Protein AF-A0A4R1R474-F1 (afdb_monomer)

Structure (mmCIF, N/CA/C/O backbone):
data_AF-A0A4R1R474-F1
#
_entry.id   AF-A0A4R1R474-F1
#
loop_
_atom_site.group_PDB
_atom_site.id
_atom_site.type_symbol
_atom_site.label_atom_id
_atom_site.label_alt_id
_atom_site.label_comp_id
_atom_site.label_asym_id
_atom_site.label_entity_id
_atom_site.label_seq_id
_atom_site.pdbx_PDB_ins_code
_atom_site.Cartn_x
_atom_site.Cartn_y
_atom_site.Cartn_z
_atom_site.occupancy
_atom_site.B_iso_or_equiv
_atom_site.auth_seq_id
_atom_s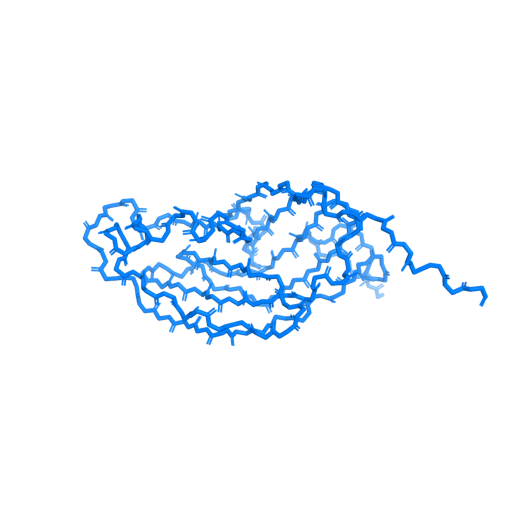ite.auth_comp_id
_atom_site.auth_asym_id
_atom_site.auth_atom_id
_atom_site.pdbx_PDB_model_num
ATOM 1 N N . MET A 1 1 ? 5.316 8.731 -31.140 1.00 36.88 1 MET A N 1
ATOM 2 C CA . MET A 1 1 ? 4.816 7.882 -30.037 1.00 36.88 1 MET A CA 1
ATOM 3 C C . MET A 1 1 ? 5.646 8.193 -28.800 1.00 36.88 1 MET A C 1
ATOM 5 O O . MET A 1 1 ? 6.855 8.018 -28.857 1.00 36.88 1 MET A O 1
ATOM 9 N N . SER A 1 2 ? 5.049 8.746 -27.740 1.00 35.41 2 SER A N 1
ATOM 10 C CA . SER A 1 2 ? 5.771 9.009 -26.486 1.00 35.41 2 SER A CA 1
ATOM 11 C C . SER A 1 2 ? 5.824 7.714 -25.682 1.00 35.41 2 SER A C 1
ATOM 13 O O . SER A 1 2 ? 4.796 7.239 -25.199 1.00 35.41 2 SER A O 1
ATOM 15 N N . PHE A 1 3 ? 6.999 7.096 -25.595 1.00 44.09 3 PHE A N 1
ATOM 16 C CA . PHE A 1 3 ? 7.197 5.914 -24.765 1.00 44.09 3 PHE A CA 1
ATOM 17 C C . PHE A 1 3 ? 7.191 6.324 -23.282 1.00 44.09 3 PHE A C 1
ATOM 19 O O . PHE A 1 3 ? 8.214 6.665 -22.705 1.00 44.09 3 PHE A O 1
ATOM 26 N N . GLY A 1 4 ? 6.004 6.286 -22.674 1.00 46.03 4 GLY A N 1
ATOM 27 C CA . GLY A 1 4 ? 5.784 5.562 -21.419 1.00 46.03 4 GLY A CA 1
ATOM 28 C C . GLY A 1 4 ? 6.262 6.156 -20.090 1.00 46.03 4 GLY A C 1
ATOM 29 O O . GLY A 1 4 ? 6.178 5.437 -19.098 1.00 46.03 4 GLY A O 1
ATOM 30 N N . ASN A 1 5 ? 6.710 7.410 -20.015 1.00 53.69 5 ASN A N 1
ATOM 31 C CA . ASN A 1 5 ? 7.032 8.029 -18.721 1.00 53.69 5 ASN A CA 1
ATOM 32 C C . ASN A 1 5 ? 5.783 8.708 -18.136 1.00 53.69 5 ASN A C 1
ATOM 34 O O . ASN A 1 5 ? 5.377 9.777 -18.597 1.00 53.69 5 ASN A O 1
ATOM 38 N N . SER A 1 6 ? 5.165 8.102 -17.117 1.00 69.06 6 SER A N 1
ATOM 39 C CA . SER A 1 6 ? 4.219 8.828 -16.261 1.00 69.06 6 SER A CA 1
ATOM 40 C C . SER A 1 6 ? 5.018 9.598 -15.209 1.00 69.06 6 SER A C 1
ATOM 42 O O . SER A 1 6 ? 6.091 9.161 -14.802 1.00 69.06 6 SER A O 1
ATOM 44 N N . LYS A 1 7 ? 4.518 10.739 -14.723 1.00 77.88 7 LYS A N 1
ATOM 45 C CA . LYS A 1 7 ? 5.232 11.501 -13.679 1.00 77.88 7 LYS A CA 1
ATOM 46 C C . LYS A 1 7 ? 5.469 10.681 -12.394 1.00 77.88 7 LYS A C 1
ATOM 48 O O . LYS A 1 7 ? 6.415 10.959 -11.669 1.00 77.88 7 LYS A O 1
ATOM 53 N N . VAL A 1 8 ? 4.637 9.665 -12.141 1.00 84.44 8 VAL A N 1
ATOM 54 C CA . VAL A 1 8 ? 4.778 8.721 -11.017 1.00 84.44 8 VAL A CA 1
ATOM 55 C C . VAL A 1 8 ? 5.859 7.663 -11.286 1.00 84.44 8 VAL A C 1
ATOM 57 O O . VAL A 1 8 ? 6.555 7.236 -10.369 1.00 84.44 8 VAL A O 1
ATOM 60 N N . PHE A 1 9 ? 6.030 7.248 -12.544 1.00 86.00 9 PHE A N 1
ATOM 61 C CA . PHE A 1 9 ? 7.018 6.256 -12.967 1.00 86.00 9 PHE A CA 1
ATOM 62 C C . PHE A 1 9 ? 8.051 6.911 -13.895 1.00 86.00 9 PHE A C 1
ATOM 64 O O . PHE A 1 9 ? 7.914 6.835 -15.117 1.00 86.00 9 PHE A O 1
ATOM 71 N N . PRO A 1 10 ? 9.088 7.569 -13.339 1.00 84.31 10 PRO A N 1
ATOM 72 C CA . PRO A 1 10 ? 10.042 8.349 -14.130 1.00 84.31 10 PRO A CA 1
ATOM 73 C C . PRO A 1 10 ? 10.942 7.506 -15.042 1.00 84.31 10 PRO A C 1
ATOM 75 O O . PRO A 1 10 ? 11.594 8.055 -15.928 1.00 84.31 10 PRO A O 1
ATOM 78 N N . PHE A 1 11 ? 11.020 6.191 -14.819 1.00 87.44 11 PHE A N 1
ATOM 79 C CA . PHE A 1 11 ? 11.828 5.288 -15.635 1.00 87.44 11 PHE A CA 1
ATOM 80 C C . PHE A 1 11 ? 10.972 4.579 -16.704 1.00 87.44 11 PHE A C 1
ATOM 82 O O . PHE A 1 11 ? 9.760 4.434 -16.544 1.00 87.44 11 PHE A O 1
ATOM 89 N N . PRO A 1 12 ? 11.589 4.059 -17.778 1.00 87.06 12 PRO A N 1
ATOM 90 C CA . PRO A 1 12 ? 10.892 3.210 -18.735 1.00 87.06 12 PRO A CA 1
ATOM 91 C C . PRO A 1 12 ? 10.245 1.991 -18.065 1.00 87.06 12 PRO A C 1
ATOM 93 O O . PRO A 1 12 ? 10.842 1.378 -17.178 1.00 87.06 12 PRO A O 1
ATOM 96 N N . ALA A 1 13 ? 9.065 1.585 -18.542 1.00 84.75 13 ALA A N 1
ATOM 97 C CA . ALA A 1 13 ? 8.283 0.487 -17.963 1.00 84.75 13 ALA A CA 1
ATOM 98 C C . ALA A 1 13 ? 9.074 -0.828 -17.799 1.00 84.75 13 ALA A C 1
ATOM 100 O O . ALA A 1 13 ? 8.923 -1.501 -16.786 1.00 84.75 13 ALA A O 1
ATOM 101 N N . VAL A 1 14 ? 9.971 -1.150 -18.739 1.00 88.25 14 VAL A N 1
ATOM 102 C CA . VAL A 1 14 ? 10.831 -2.352 -18.703 1.00 88.25 14 VAL A CA 1
ATOM 103 C C . VAL A 1 14 ? 11.796 -2.389 -17.508 1.00 88.25 14 VAL A C 1
ATOM 105 O O . VAL A 1 14 ? 12.282 -3.451 -17.138 1.00 88.25 14 VAL A O 1
ATOM 108 N N . GLN A 1 15 ? 12.079 -1.241 -16.883 1.00 90.62 15 GLN A N 1
ATOM 109 C CA . GLN A 1 15 ? 12.944 -1.166 -15.700 1.00 90.62 15 GLN A CA 1
ATOM 110 C C . GLN A 1 15 ? 12.202 -1.420 -14.385 1.00 90.62 15 GLN A C 1
ATOM 112 O O . GLN A 1 15 ? 12.826 -1.404 -13.321 1.00 90.62 15 GLN A O 1
ATOM 117 N N . TYR A 1 16 ? 10.884 -1.599 -14.437 1.00 93.06 16 TYR A N 1
ATOM 118 C CA . TYR A 1 16 ? 10.067 -1.918 -13.279 1.00 93.06 16 TYR A CA 1
ATOM 119 C C . TYR A 1 16 ? 9.657 -3.381 -13.306 1.00 93.06 16 TYR A C 1
ATOM 121 O O . TYR A 1 16 ? 9.330 -3.929 -14.355 1.00 93.06 16 TYR A O 1
ATOM 129 N N . ILE A 1 17 ? 9.596 -3.984 -12.124 1.00 95.06 17 ILE A N 1
ATOM 130 C CA . ILE A 1 17 ? 8.919 -5.260 -11.919 1.00 95.06 17 ILE A CA 1
ATOM 131 C C . ILE A 1 17 ? 7.458 -4.941 -11.56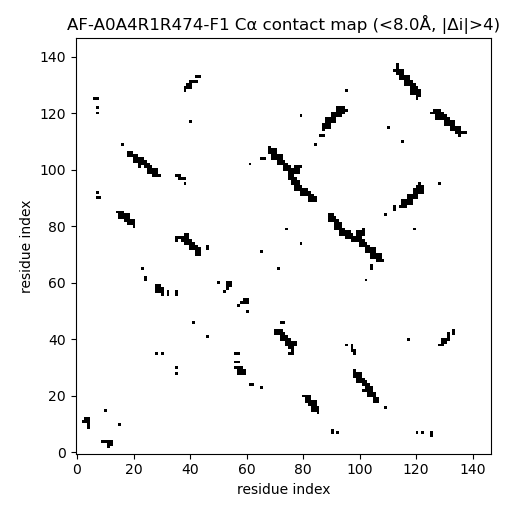8 1.00 95.06 17 ILE A C 1
ATOM 133 O O . ILE A 1 17 ? 7.225 -4.303 -10.535 1.00 95.06 17 ILE A O 1
ATOM 137 N N . PRO A 1 18 ? 6.470 -5.337 -12.390 1.00 95.25 18 PRO A N 1
ATOM 138 C CA . PRO A 1 18 ? 5.063 -5.233 -12.021 1.00 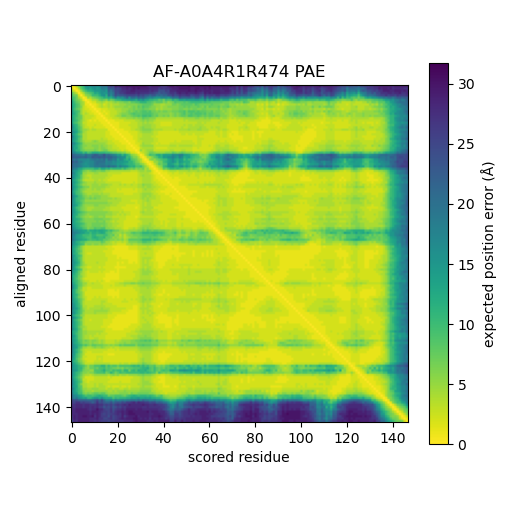95.25 18 PRO A CA 1
ATOM 139 C C . PRO A 1 18 ? 4.771 -6.129 -10.816 1.00 95.25 18 PRO A C 1
ATOM 141 O O . PRO A 1 18 ? 5.139 -7.305 -10.801 1.00 95.25 18 PRO A O 1
ATOM 144 N N . MET A 1 19 ? 4.109 -5.577 -9.806 1.00 95.75 19 MET A N 1
ATOM 145 C CA . MET A 1 19 ? 3.766 -6.290 -8.580 1.00 95.75 19 MET A CA 1
ATOM 146 C C . MET A 1 19 ? 2.268 -6.573 -8.593 1.00 95.75 19 MET A C 1
ATOM 148 O O . MET A 1 19 ? 1.459 -5.673 -8.390 1.00 95.75 19 MET A O 1
ATOM 152 N N . GLY A 1 20 ? 1.894 -7.830 -8.840 1.00 94.56 20 GLY A N 1
ATOM 153 C CA . GLY A 1 20 ? 0.490 -8.241 -8.802 1.00 94.56 20 GLY A CA 1
ATOM 154 C C . GLY A 1 20 ? -0.107 -8.025 -7.411 1.00 94.56 20 GLY A C 1
ATOM 155 O O . GLY A 1 20 ? 0.384 -8.597 -6.439 1.00 94.56 20 GLY A O 1
ATOM 156 N N . ILE A 1 21 ? -1.152 -7.205 -7.322 1.00 96.31 21 ILE A N 1
ATOM 157 C CA . ILE A 1 21 ? -1.886 -6.954 -6.080 1.00 96.31 21 ILE A CA 1
ATOM 158 C C . ILE A 1 21 ? -2.918 -8.061 -5.902 1.00 96.31 21 ILE A C 1
ATOM 160 O O . ILE A 1 21 ? -3.779 -8.256 -6.755 1.00 96.31 21 ILE A O 1
ATOM 164 N N . SER A 1 22 ? -2.836 -8.772 -4.782 1.00 96.12 22 SER A N 1
ATOM 165 C CA . SER A 1 22 ? -3.850 -9.745 -4.375 1.00 96.12 22 SER A CA 1
ATOM 166 C C . SER A 1 22 ? -4.597 -9.197 -3.168 1.00 96.12 22 SER A C 1
ATOM 168 O O . SER A 1 22 ? -4.085 -9.229 -2.049 1.00 96.12 22 SER A O 1
ATOM 170 N N . THR A 1 23 ? -5.789 -8.644 -3.395 1.00 96.62 23 THR A N 1
ATOM 171 C CA . THR A 1 23 ? -6.650 -8.153 -2.314 1.00 96.62 23 THR A CA 1
ATOM 172 C C . THR A 1 23 ? -7.054 -9.316 -1.418 1.00 96.62 23 THR A C 1
ATOM 174 O O . THR A 1 23 ? -7.643 -10.289 -1.881 1.00 96.62 23 THR A O 1
ATOM 177 N N . VAL A 1 24 ? -6.734 -9.202 -0.132 1.00 96.44 24 VAL A N 1
ATOM 178 C CA . VAL A 1 24 ? -7.102 -10.182 0.894 1.00 96.44 24 VAL A CA 1
ATOM 179 C C . VAL A 1 24 ? -8.471 -9.819 1.454 1.00 96.44 24 VAL A C 1
ATOM 181 O O . VAL A 1 24 ? -9.380 -10.641 1.474 1.00 96.44 24 VAL A O 1
ATOM 184 N N . CYS A 1 25 ? -8.635 -8.564 1.869 1.00 95.69 25 CYS A N 1
ATOM 185 C CA . CYS A 1 25 ? -9.922 -8.008 2.254 1.00 95.69 25 CYS A CA 1
ATOM 186 C C . CYS A 1 25 ? -9.916 -6.479 2.142 1.00 95.69 25 CYS A C 1
ATOM 188 O O . CYS A 1 25 ? -8.875 -5.825 2.055 1.00 95.69 25 CYS A O 1
ATOM 190 N N . GLN A 1 26 ? -11.109 -5.903 2.129 1.00 96.38 26 GLN A N 1
ATOM 191 C CA . GLN A 1 26 ? -11.330 -4.464 2.135 1.00 96.38 26 GLN A CA 1
ATOM 192 C C . GLN A 1 26 ? -12.639 -4.181 2.859 1.00 96.38 26 GLN A C 1
ATOM 194 O O . GLN A 1 26 ? -13.540 -5.024 2.864 1.00 96.38 26 GLN A O 1
ATOM 199 N N . GLY A 1 27 ? -12.759 -3.001 3.446 1.00 94.62 27 GLY A N 1
ATOM 200 C CA . GLY A 1 27 ? -13.968 -2.651 4.169 1.00 94.62 27 GLY A CA 1
ATOM 201 C C . GLY A 1 27 ? -13.930 -1.259 4.779 1.00 94.62 27 GLY A C 1
ATOM 202 O O . GLY A 1 27 ? -12.931 -0.546 4.651 1.00 94.62 27 GLY A O 1
ATOM 203 N N . PRO A 1 28 ? -15.028 -0.871 5.436 1.00 93.56 28 PRO A N 1
ATOM 204 C CA . PRO A 1 28 ? -15.114 0.395 6.141 1.00 93.56 28 PRO A CA 1
ATOM 205 C C . PRO A 1 28 ? -14.199 0.437 7.376 1.00 93.56 28 PRO A C 1
ATOM 207 O O . PRO A 1 28 ? -13.932 -0.575 8.021 1.00 93.56 28 PRO A O 1
ATOM 210 N N . ILE A 1 29 ? -13.749 1.642 7.712 1.00 92.69 29 ILE A N 1
ATOM 211 C CA . ILE A 1 29 ? -13.100 2.007 8.973 1.00 92.69 29 ILE A CA 1
ATOM 212 C C . ILE A 1 29 ? -14.194 2.622 9.850 1.00 92.69 29 ILE A C 1
ATOM 214 O O . ILE A 1 29 ? -14.740 3.671 9.516 1.00 92.69 29 ILE A O 1
ATOM 218 N N . HIS A 1 30 ? -14.535 1.972 10.961 1.00 82.25 30 HIS A N 1
ATOM 219 C CA . HIS A 1 30 ? -15.677 2.350 11.811 1.00 82.25 30 HIS A CA 1
ATOM 220 C C . HIS A 1 30 ? -15.316 3.301 12.961 1.00 82.25 30 HIS A C 1
ATOM 222 O O . HIS A 1 30 ? -16.059 3.430 13.932 1.00 82.25 30 HIS A O 1
ATOM 228 N N . SER A 1 31 ? -14.159 3.951 12.887 1.00 75.00 31 SER A N 1
ATOM 229 C CA . SER A 1 31 ? -13.651 4.763 13.987 1.00 75.00 31 SER A CA 1
ATOM 230 C C . SER A 1 31 ? -14.150 6.202 13.958 1.00 75.00 31 SER A C 1
ATOM 232 O O . SER A 1 31 ? -14.123 6.865 12.924 1.00 75.00 31 SER A O 1
ATOM 234 N N . ASN A 1 32 ? -14.495 6.708 15.142 1.00 65.88 32 ASN A N 1
ATOM 235 C CA . ASN A 1 32 ? -14.810 8.117 15.386 1.00 65.88 32 ASN A CA 1
ATOM 236 C C . ASN A 1 32 ? -13.556 8.978 15.643 1.00 65.88 32 ASN A C 1
ATOM 238 O O . ASN A 1 32 ? -13.672 10.152 15.991 1.00 65.88 32 ASN A O 1
ATOM 242 N N . SER A 1 33 ? -12.349 8.413 15.524 1.00 69.62 33 SER A N 1
ATOM 243 C CA . SER A 1 33 ? -11.110 9.161 15.734 1.00 69.62 33 SER A CA 1
ATOM 244 C C . SER A 1 33 ? -10.837 10.093 14.547 1.00 69.62 33 SER A C 1
ATOM 246 O O . SER A 1 33 ? -10.762 9.619 13.415 1.00 69.62 33 SER A O 1
ATOM 248 N N . PRO A 1 34 ? -10.578 11.398 14.754 1.00 67.00 34 PRO A N 1
ATOM 249 C CA . PRO A 1 34 ? -10.180 12.295 13.666 1.00 67.00 34 PRO A CA 1
ATOM 250 C C . PRO A 1 34 ? -8.866 11.863 12.985 1.00 67.00 34 PRO A C 1
ATOM 252 O O . PRO A 1 34 ? -8.644 12.188 11.818 1.00 67.00 34 PRO A O 1
ATOM 255 N N . LYS A 1 35 ? -8.029 11.058 13.665 1.00 64.75 35 LYS A N 1
ATOM 256 C CA . LYS A 1 35 ? -6.839 10.419 13.071 1.00 64.75 35 LYS A CA 1
ATOM 257 C C . LYS A 1 35 ? -7.189 9.381 11.998 1.00 64.75 35 LYS A C 1
ATOM 259 O O . LYS A 1 35 ? -6.365 9.109 11.136 1.00 64.75 35 LYS A O 1
ATOM 264 N N . ALA A 1 36 ? -8.409 8.843 12.007 1.00 68.06 36 ALA A N 1
ATOM 265 C CA . ALA A 1 36 ? -8.868 7.817 11.077 1.00 68.06 36 ALA A CA 1
ATOM 266 C C . ALA A 1 36 ? -9.186 8.349 9.671 1.00 68.06 36 ALA A C 1
ATOM 268 O O . ALA A 1 36 ? -9.718 7.603 8.857 1.00 68.06 36 ALA A O 1
ATOM 269 N N . THR A 1 37 ? -8.862 9.609 9.364 1.00 80.00 37 THR A N 1
ATOM 270 C CA . THR A 1 37 ? -9.132 10.237 8.060 1.00 80.00 37 THR A CA 1
ATOM 271 C C . THR A 1 37 ? -7.889 10.392 7.185 1.00 80.00 37 THR A C 1
ATOM 273 O O . THR A 1 37 ? -8.017 10.646 5.988 1.00 80.00 37 THR A O 1
ATOM 276 N N . THR A 1 38 ? -6.682 10.229 7.737 1.00 89.12 38 THR A N 1
ATOM 277 C CA . THR A 1 38 ? -5.442 10.427 6.979 1.00 89.12 38 THR A CA 1
ATOM 278 C C . THR A 1 38 ? -5.043 9.171 6.193 1.00 89.12 38 THR A C 1
ATOM 280 O O . THR A 1 38 ? -5.227 8.051 6.679 1.00 89.12 38 THR A O 1
ATOM 283 N N . PRO A 1 39 ? -4.489 9.319 4.973 1.00 93.94 39 PRO A N 1
ATOM 284 C CA . PRO A 1 39 ? -3.914 8.200 4.231 1.00 93.94 39 PRO A CA 1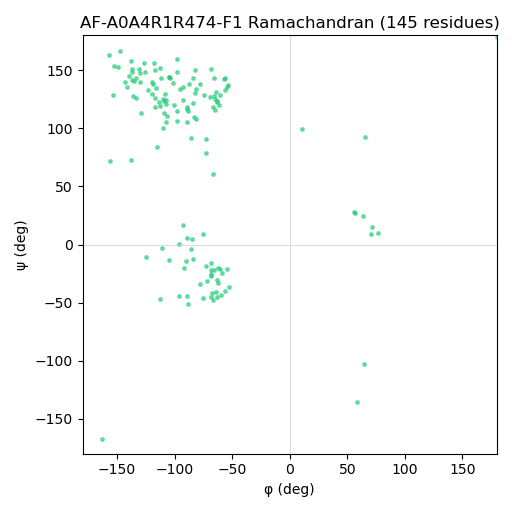
ATOM 285 C C . PRO A 1 39 ? -2.719 7.603 4.980 1.00 93.94 39 PRO A C 1
ATOM 287 O O . PRO A 1 39 ? -1.751 8.307 5.271 1.00 93.94 39 PRO A O 1
ATOM 290 N N . ILE A 1 40 ? -2.759 6.303 5.273 1.00 94.94 40 ILE A N 1
ATOM 291 C CA . ILE A 1 40 ? -1.682 5.610 5.995 1.00 94.94 40 ILE A CA 1
ATOM 292 C C . ILE A 1 40 ? -1.345 4.303 5.280 1.00 94.94 40 ILE A C 1
ATOM 294 O O . ILE A 1 40 ? -2.217 3.607 4.764 1.00 94.94 40 ILE A O 1
ATOM 298 N N . LEU A 1 41 ? -0.058 3.962 5.279 1.00 96.75 41 LEU A N 1
ATOM 299 C CA . LEU A 1 41 ? 0.455 2.667 4.850 1.00 96.75 41 LEU A CA 1
ATOM 300 C C . LEU A 1 41 ? 1.159 1.989 6.014 1.00 96.75 41 LEU A C 1
ATOM 302 O O . LEU A 1 41 ? 1.930 2.632 6.721 1.00 96.75 41 LEU A O 1
ATOM 306 N N . ILE A 1 42 ? 0.927 0.691 6.167 1.00 96.00 42 ILE A N 1
ATOM 307 C CA . ILE A 1 42 ? 1.605 -0.174 7.133 1.00 96.00 42 ILE A CA 1
ATOM 308 C C . ILE A 1 42 ? 1.932 -1.477 6.410 1.00 96.00 42 ILE A C 1
ATOM 310 O O . ILE A 1 42 ? 1.150 -1.945 5.582 1.00 96.00 42 ILE A O 1
ATOM 314 N N . THR A 1 43 ? 3.097 -2.065 6.673 1.00 95.31 43 THR A N 1
ATOM 315 C CA . THR A 1 43 ? 3.558 -3.243 5.926 1.00 95.31 43 THR A CA 1
ATOM 316 C C . THR A 1 43 ? 4.191 -4.295 6.827 1.00 95.31 43 THR A C 1
ATOM 318 O O . THR A 1 43 ? 4.672 -3.981 7.914 1.00 95.31 43 THR A O 1
ATOM 321 N N . GLY A 1 44 ? 4.218 -5.544 6.362 1.00 92.44 44 GLY A N 1
ATOM 322 C CA . GLY A 1 44 ? 4.981 -6.616 6.997 1.00 92.44 44 GLY A CA 1
ATOM 323 C C . GLY A 1 44 ? 4.585 -6.874 8.454 1.00 92.44 44 GLY A C 1
ATOM 324 O O . GLY A 1 44 ? 3.406 -6.936 8.800 1.00 92.44 44 GLY A O 1
ATOM 325 N N . MET A 1 45 ? 5.593 -7.040 9.316 1.00 90.19 45 MET A N 1
ATOM 326 C CA . MET A 1 45 ? 5.396 -7.347 10.739 1.00 90.19 45 MET A CA 1
ATOM 327 C C . MET A 1 45 ? 4.775 -6.197 11.531 1.00 90.19 45 MET A C 1
ATOM 329 O O . MET A 1 45 ? 4.146 -6.449 12.556 1.00 90.19 45 MET A O 1
ATOM 333 N N . ASP A 1 46 ? 4.878 -4.960 11.049 1.00 93.81 46 ASP A N 1
ATOM 334 C CA . ASP A 1 46 ? 4.332 -3.802 11.757 1.00 93.81 46 ASP A CA 1
ATOM 335 C C . ASP A 1 46 ? 2.800 -3.819 11.777 1.00 93.81 46 ASP A C 1
ATOM 337 O O . ASP A 1 46 ? 2.187 -3.321 12.718 1.00 93.81 46 ASP A O 1
ATOM 341 N N . ILE A 1 47 ? 2.175 -4.490 10.801 1.00 94.38 47 ILE A N 1
ATOM 342 C CA . ILE A 1 47 ? 0.732 -4.761 10.802 1.00 94.38 47 ILE A CA 1
ATOM 343 C C . ILE A 1 47 ? 0.362 -5.643 12.001 1.00 94.38 47 ILE A C 1
ATOM 345 O O . ILE A 1 47 ? -0.596 -5.350 12.712 1.00 94.38 47 ILE A O 1
ATOM 349 N N . LYS A 1 48 ? 1.142 -6.704 12.251 1.00 91.62 48 LYS A N 1
ATOM 350 C CA . LYS A 1 48 ? 0.914 -7.620 13.379 1.00 91.62 48 LYS A CA 1
ATOM 351 C C . LYS A 1 48 ? 1.194 -6.933 14.714 1.00 91.62 48 LYS A C 1
ATOM 353 O O . LYS A 1 48 ? 0.378 -7.014 15.624 1.00 91.62 48 LYS A O 1
ATOM 358 N N . ASN A 1 49 ? 2.309 -6.209 14.810 1.00 92.38 49 ASN A N 1
ATOM 359 C CA . ASN A 1 49 ? 2.686 -5.475 16.020 1.00 92.38 49 ASN A CA 1
ATOM 360 C C . ASN A 1 49 ? 1.663 -4.377 16.367 1.00 92.38 49 ASN A C 1
ATOM 362 O O . ASN A 1 49 ? 1.423 -4.098 17.539 1.00 92.38 49 ASN A O 1
ATOM 366 N N . GLY A 1 50 ? 1.042 -3.774 15.350 1.00 92.12 50 GLY A N 1
ATOM 367 C CA . GLY A 1 50 ? 0.020 -2.740 15.486 1.00 92.12 50 GLY A CA 1
ATOM 368 C C . GLY A 1 50 ? -1.420 -3.249 15.595 1.00 92.12 50 GLY A C 1
ATOM 369 O O . GLY A 1 50 ? -2.327 -2.422 15.618 1.00 92.12 50 GLY A O 1
ATOM 370 N N . ALA A 1 51 ? -1.669 -4.562 15.668 1.00 92.56 51 ALA A N 1
ATOM 371 C CA . ALA A 1 51 ? -3.024 -5.124 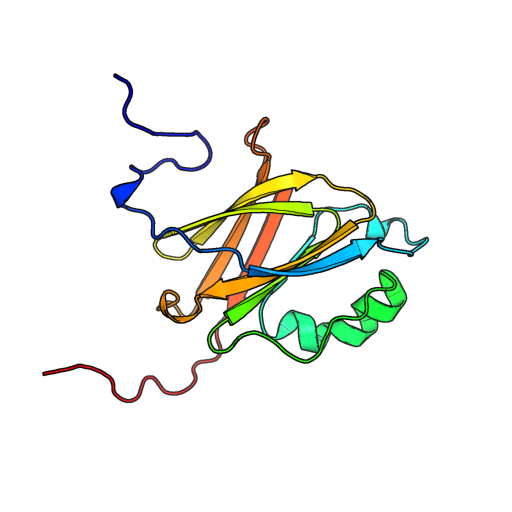15.597 1.00 92.56 51 ALA A CA 1
ATOM 372 C C . ALA A 1 51 ? -3.987 -4.549 16.655 1.00 92.56 51 ALA A C 1
ATOM 374 O O . ALA A 1 51 ? -5.127 -4.216 16.337 1.00 92.56 51 ALA A O 1
ATOM 375 N N . ASN A 1 52 ? -3.514 -4.347 17.890 1.00 91.62 52 ASN A N 1
ATOM 376 C CA . ASN A 1 52 ? -4.323 -3.745 18.956 1.00 91.62 52 ASN A CA 1
ATOM 377 C C . ASN A 1 52 ? -4.718 -2.297 18.633 1.00 91.62 52 ASN A C 1
ATOM 379 O O . ASN A 1 52 ? -5.862 -1.907 18.850 1.00 91.62 52 ASN A O 1
ATOM 383 N N . VAL A 1 53 ? -3.788 -1.516 18.073 1.00 91.25 53 VAL A N 1
ATOM 384 C CA . VAL A 1 53 ? -4.044 -0.130 17.654 1.00 91.25 53 VAL A CA 1
ATOM 385 C C . VAL A 1 53 ? -5.023 -0.106 16.482 1.00 91.25 53 VAL A C 1
ATOM 387 O O . VAL A 1 53 ? -5.950 0.694 16.478 1.00 91.25 53 VAL A O 1
ATOM 390 N N . LEU A 1 54 ? -4.878 -1.016 15.514 1.00 92.31 54 LEU A N 1
ATOM 391 C CA . LEU A 1 54 ? -5.810 -1.149 14.390 1.00 92.31 54 LEU A CA 1
ATOM 392 C C . LEU A 1 54 ? -7.237 -1.461 14.857 1.00 92.31 54 LEU A C 1
ATOM 394 O O . LEU A 1 54 ? -8.191 -0.838 14.387 1.00 92.31 54 LEU A O 1
ATOM 398 N N . ALA A 1 55 ? -7.388 -2.365 15.824 1.00 91.56 55 ALA A N 1
ATOM 399 C CA . ALA A 1 55 ? -8.690 -2.698 16.385 1.00 91.56 55 ALA A CA 1
ATOM 400 C C . ALA A 1 55 ? -9.300 -1.517 17.162 1.00 91.56 55 ALA A C 1
ATOM 402 O O . ALA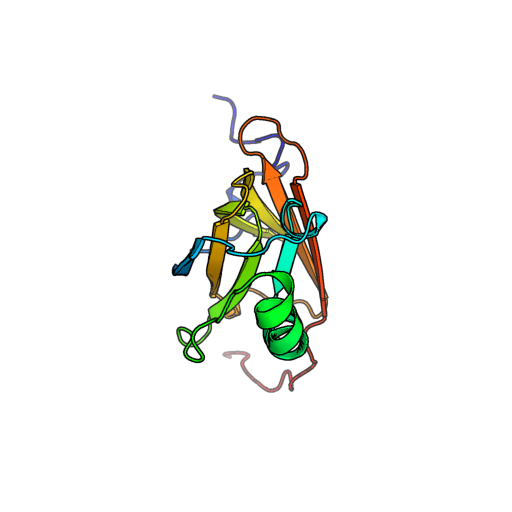 A 1 55 ? -10.456 -1.168 16.934 1.00 91.56 55 ALA A O 1
ATOM 403 N N . GLN A 1 56 ? -8.529 -0.874 18.044 1.00 89.56 56 GLN A N 1
ATOM 404 C CA . GLN A 1 56 ? -9.032 0.188 18.924 1.00 89.56 56 GLN A CA 1
ATOM 405 C C . GLN A 1 56 ? -9.256 1.519 18.201 1.00 89.56 56 GLN A C 1
ATOM 407 O O . GLN A 1 56 ? -10.283 2.164 18.395 1.00 89.56 56 GLN A O 1
ATOM 412 N N . GLU A 1 57 ? -8.298 1.948 17.378 1.00 88.75 57 GLU A N 1
ATOM 413 C CA . GLU A 1 57 ? -8.326 3.269 16.747 1.00 88.75 57 GLU A CA 1
ATOM 414 C C . GLU A 1 57 ? -8.992 3.275 15.376 1.00 88.75 57 GLU A C 1
ATOM 416 O O . GLU A 1 57 ? -9.385 4.348 14.930 1.00 88.75 57 GLU A O 1
ATOM 421 N N . TYR A 1 58 ? -9.118 2.130 14.697 1.00 90.12 58 TYR A N 1
ATOM 422 C CA . TYR A 1 58 ? -9.670 2.055 13.337 1.00 90.12 58 TYR A CA 1
ATOM 423 C C . TYR A 1 58 ? -10.852 1.079 13.220 1.00 90.12 58 TYR A C 1
ATOM 425 O O . TYR A 1 58 ? -11.551 1.092 12.207 1.00 90.12 58 TYR A O 1
ATOM 433 N N . GLY A 1 59 ? -11.118 0.255 14.240 1.00 90.50 59 GLY A N 1
ATOM 434 C CA . GLY A 1 59 ? -12.140 -0.793 14.158 1.00 90.50 59 GLY A CA 1
ATOM 435 C C . GLY A 1 59 ? -11.808 -1.854 13.106 1.00 90.50 59 GLY A C 1
ATOM 436 O O . GLY A 1 59 ? -12.715 -2.470 12.551 1.00 90.50 59 GLY A O 1
ATOM 437 N N . VAL A 1 60 ? -10.522 -2.028 12.779 1.00 91.69 60 VAL A N 1
ATOM 438 C CA . VAL A 1 60 ? -10.059 -2.940 11.730 1.00 91.69 60 VAL A CA 1
ATOM 439 C C . VAL A 1 60 ? -9.549 -4.226 12.364 1.00 91.69 60 VAL A C 1
ATOM 441 O O . VAL A 1 60 ? -8.577 -4.222 13.119 1.00 91.69 60 VAL A O 1
ATOM 444 N N . THR A 1 61 ? -10.175 -5.342 12.001 1.00 92.31 61 THR A N 1
ATOM 445 C CA . THR A 1 61 ? -9.696 -6.694 12.304 1.00 92.31 61 THR A CA 1
ATOM 446 C C . THR A 1 61 ? -9.309 -7.370 10.998 1.00 92.31 61 THR A C 1
ATOM 448 O O . THR A 1 61 ? -10.116 -7.458 10.074 1.00 92.31 61 THR A O 1
ATOM 451 N N . LEU A 1 62 ? -8.056 -7.811 10.904 1.00 93.06 62 LEU A N 1
ATOM 452 C CA . LEU A 1 62 ? -7.511 -8.427 9.697 1.00 93.06 62 LEU A CA 1
ATOM 453 C C . LEU A 1 62 ? -7.540 -9.954 9.806 1.00 93.06 62 LEU A C 1
ATOM 455 O O . LEU A 1 62 ? -7.375 -10.483 10.906 1.00 93.06 62 LEU A O 1
ATOM 459 N N . PRO A 1 63 ? -7.710 -10.674 8.685 1.00 90.31 63 PRO A N 1
ATOM 460 C CA . PRO A 1 63 ? -7.594 -12.124 8.679 1.00 90.31 63 PRO A CA 1
ATOM 461 C C . PRO A 1 63 ? -6.158 -12.553 9.000 1.00 90.31 63 PRO A C 1
ATOM 463 O O . PRO A 1 63 ? -5.191 -11.923 8.566 1.00 90.31 63 PRO A O 1
ATOM 466 N N . GLU A 1 64 ? -6.021 -13.657 9.736 1.00 82.06 64 GLU A N 1
ATOM 467 C CA . GLU A 1 64 ? -4.712 -14.226 10.086 1.00 82.06 64 GLU A CA 1
ATOM 468 C C . GLU A 1 64 ? -4.018 -14.886 8.889 1.00 82.06 64 GLU A C 1
ATOM 470 O O . GLU A 1 64 ? -2.787 -14.882 8.798 1.00 82.06 64 GLU A O 1
ATOM 475 N N . TYR A 1 65 ? -4.805 -15.443 7.966 1.00 81.56 65 TYR A N 1
ATOM 476 C CA . TYR A 1 65 ? -4.297 -16.140 6.793 1.00 81.56 65 TYR A CA 1
ATOM 477 C C . TYR A 1 65 ? -3.917 -15.165 5.677 1.00 81.56 65 TYR A C 1
ATOM 479 O O . TYR A 1 65 ? -4.685 -14.271 5.312 1.00 81.56 65 TYR A O 1
ATOM 487 N N . LEU A 1 66 ? -2.740 -15.390 5.095 1.00 85.25 66 LEU A N 1
ATOM 488 C CA . LEU A 1 66 ? -2.253 -14.696 3.911 1.00 85.25 66 LEU A CA 1
ATOM 489 C C . LEU A 1 66 ? -1.865 -15.715 2.840 1.00 85.25 66 LEU A C 1
ATOM 491 O O . LEU A 1 66 ? -1.378 -16.788 3.193 1.00 85.25 66 LEU A O 1
ATOM 495 N N . PRO A 1 67 ? -2.014 -15.375 1.548 1.00 82.12 67 PRO A N 1
ATOM 496 C CA . PRO A 1 67 ? -1.477 -16.191 0.468 1.00 82.12 67 PRO A CA 1
ATOM 497 C C . PRO A 1 67 ? 0.021 -16.467 0.651 1.00 82.12 67 PRO A C 1
ATOM 499 O O . PRO A 1 67 ? 0.790 -15.553 0.973 1.00 82.12 67 PRO A O 1
ATOM 502 N N . ASP A 1 68 ? 0.437 -17.706 0.392 1.00 84.75 68 ASP A N 1
ATOM 503 C CA . ASP A 1 68 ? 1.834 -18.124 0.512 1.00 84.75 68 ASP A CA 1
ATOM 504 C C . ASP A 1 68 ? 2.767 -17.254 -0.344 1.00 84.75 68 ASP A C 1
ATOM 506 O O . ASP A 1 68 ? 2.517 -16.968 -1.518 1.00 84.75 68 ASP A O 1
ATOM 510 N N . GLY A 1 69 ? 3.872 -16.807 0.260 1.00 87.19 69 GLY A N 1
ATOM 511 C CA . GLY A 1 69 ? 4.849 -15.928 -0.395 1.00 87.19 69 GLY A CA 1
ATOM 512 C C . GLY A 1 69 ? 4.360 -14.493 -0.646 1.00 87.19 69 GLY A C 1
ATOM 513 O O . GLY A 1 69 ? 5.044 -13.729 -1.339 1.00 87.19 69 GLY A O 1
ATOM 514 N N . GLY A 1 70 ? 3.198 -14.115 -0.105 1.00 92.25 70 GLY A N 1
ATOM 515 C CA . GLY A 1 70 ? 2.672 -12.756 -0.133 1.00 92.25 70 GLY A CA 1
ATOM 516 C C . GLY A 1 70 ? 3.275 -11.879 0.964 1.00 92.25 70 GLY A C 1
ATOM 517 O O . GLY A 1 70 ? 3.273 -12.236 2.139 1.00 92.25 70 GLY A O 1
ATOM 518 N N . PHE A 1 71 ? 3.748 -10.694 0.590 1.00 94.88 71 PHE A N 1
ATOM 519 C CA . PHE A 1 71 ? 4.142 -9.655 1.533 1.00 94.88 71 PHE A CA 1
ATOM 520 C C . PHE A 1 71 ? 2.930 -8.766 1.857 1.00 94.88 71 PHE A C 1
ATOM 522 O O . PHE A 1 71 ? 2.395 -8.146 0.931 1.00 94.88 71 PHE A O 1
ATOM 529 N N . PRO A 1 72 ? 2.479 -8.699 3.123 1.00 96.25 72 PRO A N 1
ATOM 530 C CA . PRO A 1 72 ? 1.256 -7.996 3.486 1.00 96.25 72 PRO A CA 1
ATOM 531 C C . PRO A 1 72 ? 1.446 -6.484 3.548 1.00 96.25 72 PRO A C 1
ATOM 533 O O . PRO A 1 72 ? 2.436 -5.976 4.084 1.00 96.25 72 PRO A O 1
ATOM 536 N N . ILE A 1 73 ? 0.453 -5.771 3.027 1.00 97.62 73 ILE A N 1
ATOM 537 C CA . ILE A 1 73 ? 0.367 -4.315 3.025 1.00 97.62 73 ILE A CA 1
ATOM 538 C C . ILE A 1 73 ? -1.055 -3.930 3.411 1.00 97.62 73 ILE A C 1
ATOM 540 O O . ILE A 1 73 ? -2.030 -4.392 2.817 1.00 97.62 73 ILE A O 1
ATOM 544 N N . LEU A 1 74 ? -1.160 -3.059 4.405 1.00 97.94 74 LEU A N 1
ATOM 545 C CA . LEU A 1 74 ? -2.395 -2.421 4.813 1.00 97.94 74 LEU A CA 1
ATOM 546 C C . LEU A 1 74 ? -2.357 -0.958 4.387 1.00 97.94 74 LEU A C 1
ATOM 548 O O . LEU A 1 74 ? -1.447 -0.215 4.760 1.00 97.94 74 LEU A O 1
ATOM 552 N N . ALA A 1 75 ? -3.368 -0.547 3.634 1.00 97.75 75 ALA A N 1
ATOM 553 C CA . ALA A 1 75 ? -3.600 0.838 3.275 1.00 97.75 75 ALA A CA 1
ATOM 554 C C . ALA A 1 75 ? -4.883 1.322 3.965 1.00 97.75 75 ALA A C 1
ATOM 556 O O . ALA A 1 75 ? -5.954 0.759 3.749 1.00 97.75 75 ALA A O 1
ATOM 557 N N . LEU A 1 76 ? -4.775 2.345 4.810 1.00 96.00 76 LEU A N 1
ATOM 558 C CA . LEU A 1 76 ? -5.908 3.000 5.467 1.00 96.00 76 LEU A CA 1
ATOM 559 C C . LEU A 1 76 ? -6.219 4.302 4.734 1.00 96.00 76 LEU A C 1
ATOM 561 O O . LEU A 1 76 ? -5.309 5.035 4.345 1.00 96.00 76 LEU A O 1
ATOM 565 N N . ASN A 1 77 ? -7.506 4.579 4.549 1.00 95.44 77 ASN A N 1
ATOM 566 C CA . ASN A 1 77 ? -8.027 5.699 3.765 1.00 95.44 77 ASN A CA 1
ATOM 567 C C . ASN A 1 77 ? -7.512 5.738 2.320 1.00 95.44 77 ASN A C 1
ATOM 569 O O . ASN A 1 77 ? -7.390 6.799 1.706 1.00 95.44 77 ASN A O 1
ATOM 573 N N . LEU A 1 78 ? -7.182 4.574 1.771 1.00 96.19 78 LEU A N 1
ATOM 574 C CA . LEU A 1 78 ? -6.531 4.421 0.479 1.00 96.19 78 LEU A CA 1
ATOM 575 C C . LEU A 1 78 ? -7.085 3.196 -0.235 1.00 96.19 78 LEU A C 1
ATOM 577 O O . LEU A 1 78 ? -7.261 2.136 0.361 1.00 96.19 78 LEU A O 1
ATOM 581 N N . ASN A 1 79 ? -7.290 3.329 -1.541 1.00 96.38 79 ASN A N 1
ATOM 582 C CA . ASN A 1 79 ? -7.553 2.200 -2.421 1.00 96.38 79 ASN A CA 1
ATOM 583 C C . ASN A 1 79 ? -6.413 2.108 -3.440 1.00 96.38 79 ASN A C 1
ATOM 585 O O . ASN A 1 79 ? -6.177 3.053 -4.197 1.00 96.38 79 ASN A O 1
ATOM 589 N N . ILE A 1 80 ? -5.690 0.989 -3.411 1.00 97.44 80 ILE A N 1
ATOM 590 C CA . ILE A 1 80 ? -4.492 0.761 -4.229 1.00 97.44 80 ILE A CA 1
ATOM 591 C C . ILE A 1 80 ? -4.890 0.015 -5.497 1.00 97.44 80 ILE A C 1
ATOM 593 O O . ILE A 1 80 ? -5.631 -0.962 -5.423 1.00 97.44 80 ILE A O 1
ATOM 597 N N . ARG A 1 81 ? -4.386 0.473 -6.645 1.00 95.06 81 ARG A N 1
ATOM 598 C CA . ARG A 1 81 ? -4.751 -0.039 -7.973 1.00 95.06 81 ARG A CA 1
ATOM 599 C C . ARG A 1 81 ? -3.619 -0.756 -8.690 1.00 95.06 81 ARG A C 1
ATOM 601 O O . ARG A 1 81 ? -3.842 -1.823 -9.246 1.00 95.06 81 ARG A O 1
ATOM 608 N N . ASP A 1 82 ? -2.429 -0.163 -8.700 1.00 95.00 82 ASP A N 1
ATOM 609 C CA . ASP A 1 82 ? -1.247 -0.724 -9.365 1.00 95.00 82 ASP A CA 1
ATOM 610 C C . ASP A 1 82 ? -0.024 -0.562 -8.463 1.00 95.00 82 ASP A C 1
ATOM 612 O O . ASP A 1 82 ? 0.062 0.382 -7.671 1.00 95.00 82 ASP A O 1
ATOM 616 N N . ALA A 1 83 ? 0.927 -1.477 -8.599 1.00 96.31 83 ALA A N 1
ATOM 617 C CA . ALA A 1 83 ? 2.159 -1.502 -7.836 1.00 96.31 83 ALA A CA 1
ATOM 618 C C . ALA A 1 83 ? 3.325 -1.923 -8.732 1.00 96.31 83 ALA A C 1
ATOM 620 O O . ALA A 1 83 ? 3.253 -2.884 -9.498 1.00 96.31 83 ALA A O 1
ATOM 621 N N . ARG A 1 84 ? 4.441 -1.208 -8.614 1.00 96.38 84 ARG A N 1
ATOM 622 C CA . ARG A 1 84 ? 5.674 -1.480 -9.352 1.00 96.38 84 ARG A CA 1
ATOM 623 C C . ARG A 1 84 ? 6.861 -1.392 -8.421 1.00 96.38 84 ARG A C 1
ATOM 625 O O . ARG A 1 84 ? 6.935 -0.502 -7.579 1.00 96.38 84 ARG A O 1
ATOM 632 N N . TYR A 1 85 ? 7.813 -2.292 -8.596 1.00 96.31 85 TYR A N 1
ATOM 633 C CA . TYR A 1 85 ? 9.009 -2.356 -7.774 1.00 96.31 85 TYR A CA 1
ATOM 634 C C . TYR A 1 85 ? 10.264 -2.080 -8.600 1.00 96.31 85 TYR A C 1
ATOM 636 O O . TYR A 1 85 ? 10.428 -2.607 -9.702 1.00 96.31 85 TYR A O 1
ATOM 644 N N . ARG A 1 86 ? 11.158 -1.246 -8.060 1.00 94.06 86 ARG A N 1
ATOM 645 C CA . ARG A 1 86 ? 12.479 -0.978 -8.634 1.00 94.06 86 ARG A CA 1
ATOM 646 C C . ARG A 1 86 ? 13.467 -0.563 -7.549 1.00 94.06 86 ARG A C 1
ATOM 648 O O . ARG A 1 86 ? 13.240 0.391 -6.807 1.00 94.06 86 ARG A O 1
ATOM 655 N N . GLY A 1 87 ? 14.623 -1.224 -7.510 1.00 92.81 87 GLY A N 1
ATOM 656 C CA . GLY A 1 87 ? 15.719 -0.862 -6.610 1.00 92.81 87 GLY A CA 1
ATOM 657 C C . GLY A 1 87 ? 15.343 -1.036 -5.138 1.00 92.81 87 GLY A C 1
ATOM 658 O O . GLY A 1 87 ? 15.359 -2.149 -4.629 1.00 92.81 87 GLY A O 1
ATOM 659 N N . PHE A 1 88 ? 15.046 0.066 -4.449 1.00 94.38 88 PHE A N 1
ATOM 660 C CA . PHE A 1 88 ? 14.627 0.070 -3.040 1.00 94.38 88 PHE A CA 1
ATOM 661 C C . PHE A 1 88 ? 13.164 0.473 -2.856 1.00 94.38 88 PHE A C 1
ATOM 663 O O . PHE A 1 88 ? 12.683 0.468 -1.728 1.00 94.38 88 PHE A O 1
ATOM 670 N N . THR A 1 89 ? 12.460 0.824 -3.931 1.00 95.56 89 THR A N 1
ATOM 671 C CA . THR A 1 89 ? 11.152 1.470 -3.838 1.00 95.56 89 THR A CA 1
ATOM 672 C C . THR A 1 89 ? 10.089 0.627 -4.517 1.00 95.56 89 THR A C 1
ATOM 674 O O . THR A 1 89 ? 10.244 0.207 -5.667 1.00 95.56 89 THR A O 1
ATOM 677 N N . MET A 1 90 ? 8.997 0.392 -3.799 1.00 96.44 90 MET A N 1
ATOM 678 C CA . MET A 1 90 ? 7.731 -0.027 -4.365 1.00 96.44 90 MET A CA 1
ATOM 679 C C . MET A 1 90 ? 6.837 1.200 -4.517 1.00 96.44 90 MET A C 1
ATOM 681 O O . MET A 1 90 ? 6.327 1.752 -3.541 1.00 96.44 90 MET A O 1
ATOM 685 N N . THR A 1 91 ? 6.677 1.626 -5.761 1.00 96.69 91 THR A N 1
ATOM 686 C CA . THR A 1 91 ? 5.820 2.740 -6.144 1.00 96.69 91 THR A CA 1
ATOM 687 C C . THR A 1 91 ? 4.450 2.189 -6.501 1.00 96.69 91 THR A C 1
ATOM 689 O O . THR A 1 91 ? 4.315 1.317 -7.360 1.00 96.69 91 THR A O 1
ATOM 692 N N . MET A 1 92 ? 3.428 2.700 -5.840 1.00 97.12 92 MET A N 1
ATOM 693 C CA . MET A 1 92 ? 2.039 2.317 -6.013 1.00 97.12 92 MET A CA 1
ATOM 694 C C . MET A 1 92 ? 1.232 3.506 -6.518 1.00 97.12 92 MET A C 1
ATOM 696 O O . MET A 1 92 ? 1.522 4.657 -6.191 1.00 97.12 92 MET A O 1
ATOM 700 N N . THR A 1 93 ? 0.188 3.215 -7.283 1.00 96.25 93 THR A N 1
ATOM 701 C CA . THR A 1 93 ? -0.849 4.192 -7.616 1.00 96.25 93 THR A CA 1
ATOM 702 C C . THR A 1 93 ? -2.150 3.797 -6.950 1.00 96.25 93 THR A C 1
ATOM 704 O O . THR A 1 93 ? -2.483 2.614 -6.824 1.00 96.25 93 THR A O 1
ATOM 707 N N . GLY A 1 94 ? -2.887 4.799 -6.504 1.00 95.12 94 GLY A N 1
ATOM 708 C CA . GLY A 1 94 ? -4.166 4.610 -5.857 1.00 95.12 94 GLY A CA 1
ATOM 709 C C . GLY A 1 94 ? -4.957 5.900 -5.838 1.00 95.12 94 GLY A C 1
ATOM 710 O O . GLY A 1 94 ? -4.619 6.870 -6.513 1.00 95.12 94 GLY A O 1
ATOM 711 N N . ARG A 1 95 ? -6.016 5.886 -5.042 1.00 95.06 95 ARG A N 1
ATOM 712 C CA . ARG A 1 95 ? -6.825 7.062 -4.741 1.00 95.06 95 ARG A CA 1
ATOM 713 C C . ARG A 1 95 ? -7.029 7.179 -3.245 1.00 95.06 95 ARG A C 1
ATOM 715 O O . ARG A 1 95 ? -7.101 6.162 -2.544 1.00 95.06 95 ARG A O 1
ATOM 722 N N . PHE A 1 96 ? -7.192 8.411 -2.784 1.00 94.44 96 PHE A N 1
ATOM 723 C CA . PHE A 1 96 ? -7.729 8.655 -1.457 1.00 94.44 96 PHE A CA 1
ATOM 724 C C . PHE A 1 96 ? -9.142 8.061 -1.358 1.00 94.44 96 PHE A C 1
ATOM 726 O O . PHE A 1 96 ? -9.984 8.265 -2.234 1.00 94.44 96 PHE A O 1
ATOM 733 N N . ALA A 1 97 ? -9.376 7.263 -0.322 1.00 94.12 97 ALA A N 1
ATOM 734 C CA . ALA A 1 97 ? -10.625 6.547 -0.095 1.00 94.12 97 ALA A CA 1
ATOM 735 C C . ALA A 1 97 ? -10.985 6.645 1.394 1.00 94.12 97 ALA A C 1
ATOM 737 O O . ALA A 1 97 ? -10.809 5.668 2.125 1.00 94.12 97 ALA A O 1
ATOM 738 N N . PRO A 1 98 ? -11.422 7.826 1.868 1.00 92.62 98 PRO A N 1
ATOM 739 C CA . PRO A 1 98 ? -11.654 8.068 3.287 1.00 92.62 98 PRO A CA 1
ATOM 740 C C . PRO A 1 98 ? -12.657 7.069 3.867 1.00 92.62 98 PRO A C 1
ATOM 742 O O . PRO A 1 98 ? -13.615 6.668 3.201 1.00 92.62 98 PRO A O 1
ATOM 745 N N . GLY A 1 99 ? -12.413 6.646 5.106 1.00 92.75 99 GLY A N 1
ATOM 746 C CA . GLY A 1 99 ? -13.255 5.697 5.826 1.00 92.75 99 GLY A CA 1
ATOM 747 C C . GLY A 1 99 ? -13.179 4.264 5.303 1.00 92.75 99 GLY A C 1
ATOM 748 O O . GLY A 1 99 ? -14.049 3.471 5.637 1.00 92.75 99 GLY A O 1
ATOM 749 N N . ASN A 1 100 ? -12.183 3.914 4.483 1.00 94.88 100 ASN A N 1
ATOM 750 C CA . ASN A 1 100 ? -12.008 2.560 3.958 1.00 94.88 100 ASN A CA 1
ATOM 751 C C . ASN A 1 100 ? -10.577 2.064 4.151 1.00 94.88 100 ASN A C 1
ATOM 753 O O . ASN A 1 100 ? -9.623 2.838 4.064 1.00 94.88 100 ASN A O 1
ATOM 757 N N . TYR A 1 101 ? -10.424 0.761 4.358 1.00 96.50 101 TYR A N 1
ATOM 758 C CA . TYR A 1 101 ? -9.134 0.087 4.325 1.00 96.50 101 TYR A CA 1
ATOM 759 C C . TYR A 1 101 ? -9.046 -0.872 3.138 1.00 96.50 101 TYR A C 1
ATOM 761 O O . TYR A 1 101 ? -10.042 -1.441 2.684 1.00 96.50 101 TYR A O 1
ATOM 769 N N . HIS A 1 102 ? -7.822 -1.083 2.670 1.00 97.88 102 HIS A N 1
ATOM 770 C CA . HIS A 1 102 ? -7.474 -2.085 1.678 1.00 97.88 102 HIS A CA 1
ATOM 771 C C . HIS A 1 102 ? -6.304 -2.913 2.207 1.00 97.88 102 HIS A C 1
ATOM 773 O O . HIS A 1 102 ? -5.197 -2.400 2.383 1.00 97.88 102 HIS A O 1
ATOM 779 N N . TYR A 1 103 ? -6.557 -4.192 2.473 1.00 97.81 103 TYR A N 1
ATOM 780 C CA . TYR A 1 103 ? -5.547 -5.148 2.898 1.00 97.81 103 TYR A CA 1
ATOM 781 C C . TYR A 1 103 ? -5.238 -6.107 1.756 1.00 97.81 103 TYR A C 1
ATOM 783 O O . TYR A 1 103 ? -6.122 -6.787 1.229 1.00 97.81 103 TYR A O 1
ATOM 791 N N . PHE A 1 104 ? -3.978 -6.143 1.342 1.00 97.50 104 PHE A N 1
ATOM 792 C CA . PHE A 1 104 ? -3.555 -6.889 0.168 1.00 97.50 104 PHE A CA 1
ATOM 793 C C . PHE A 1 104 ? -2.142 -7.430 0.334 1.00 97.50 104 PHE A C 1
ATOM 795 O O . PHE A 1 104 ? -1.389 -7.026 1.222 1.00 97.50 104 PHE A O 1
ATOM 802 N N . THR A 1 105 ? -1.776 -8.346 -0.553 1.00 97.31 105 THR A N 1
ATOM 803 C CA . THR A 1 105 ? -0.411 -8.844 -0.667 1.00 97.31 105 THR A CA 1
ATOM 804 C C . THR A 1 105 ? 0.186 -8.537 -2.031 1.00 97.31 105 THR A C 1
ATOM 806 O O . THR A 1 105 ? -0.516 -8.354 -3.029 1.00 97.31 105 THR A O 1
ATOM 809 N N . VAL A 1 106 ? 1.515 -8.487 -2.056 1.00 96.75 106 VAL A N 1
ATOM 810 C CA . VAL A 1 106 ? 2.336 -8.458 -3.272 1.00 96.75 106 VAL A CA 1
ATOM 811 C C . VAL A 1 106 ? 3.381 -9.577 -3.213 1.00 96.75 106 VAL A C 1
ATOM 813 O O . VAL A 1 106 ? 3.738 -10.004 -2.114 1.00 96.75 106 VAL A O 1
ATOM 816 N N . PRO A 1 107 ? 3.918 -10.073 -4.342 1.00 95.31 107 PRO A N 1
ATOM 817 C CA . PRO A 1 107 ? 4.866 -11.185 -4.306 1.00 95.31 107 PRO A CA 1
ATOM 818 C C . PRO A 1 107 ? 6.178 -10.807 -3.603 1.00 95.31 107 PRO A C 1
ATOM 820 O O . PRO A 1 107 ? 6.955 -9.998 -4.111 1.00 95.31 107 PRO A O 1
ATOM 823 N N . GLN A 1 108 ? 6.476 -11.441 -2.466 1.00 92.94 108 GLN A N 1
ATOM 824 C CA . GLN A 1 108 ? 7.662 -11.121 -1.664 1.00 92.94 108 GLN A CA 1
ATOM 825 C C . GLN A 1 108 ? 8.976 -11.501 -2.359 1.00 92.94 108 GLN A C 1
ATOM 827 O O . GLN A 1 108 ? 10.004 -10.872 -2.123 1.00 92.94 108 GLN A O 1
ATOM 832 N N . ARG A 1 109 ? 8.953 -12.506 -3.245 1.00 92.19 109 ARG A N 1
ATOM 833 C CA . ARG A 1 109 ? 10.137 -13.042 -3.948 1.00 92.19 109 ARG A CA 1
ATOM 834 C C . ARG A 1 109 ? 10.956 -12.000 -4.720 1.00 92.19 109 ARG A C 1
ATOM 836 O O . ARG A 1 109 ? 12.119 -12.246 -5.014 1.00 92.19 109 ARG A O 1
ATOM 843 N N . TYR A 1 110 ? 10.364 -10.855 -5.061 1.00 92.81 110 TYR A N 1
ATOM 844 C CA . TYR A 1 110 ? 11.067 -9.773 -5.751 1.00 92.81 110 TYR A CA 1
ATOM 845 C C . TYR A 1 110 ? 11.839 -8.853 -4.800 1.00 92.81 110 TYR A C 1
ATOM 847 O O . TYR A 1 110 ? 12.667 -8.075 -5.257 1.00 92.81 110 TYR A O 1
ATOM 855 N N . PHE A 1 111 ? 11.617 -8.930 -3.488 1.00 91.88 111 PHE A N 1
ATOM 856 C CA . PHE A 1 111 ? 12.274 -8.074 -2.506 1.00 91.88 111 PHE A CA 1
ATOM 857 C C . PHE A 1 111 ? 13.635 -8.638 -2.089 1.00 91.88 111 PHE A C 1
ATOM 859 O O . PHE A 1 111 ? 13.759 -9.409 -1.145 1.00 91.88 111 PHE A O 1
ATOM 866 N N . TYR A 1 112 ? 14.687 -8.212 -2.789 1.00 85.56 112 TYR A N 1
ATOM 867 C CA . TYR A 1 112 ? 16.074 -8.624 -2.522 1.00 85.56 112 TYR A CA 1
ATOM 868 C C . TYR A 1 112 ? 16.859 -7.627 -1.648 1.00 85.56 112 TYR A C 1
ATOM 870 O O . TYR A 1 112 ? 18.050 -7.819 -1.377 1.00 85.56 112 TYR A O 1
ATOM 878 N N . LYS A 1 113 ? 16.226 -6.529 -1.217 1.00 87.88 113 LYS A N 1
ATOM 879 C CA . LYS A 1 113 ? 16.836 -5.491 -0.374 1.00 87.88 113 LYS A CA 1
ATOM 880 C C . LYS A 1 113 ? 16.357 -5.605 1.070 1.00 87.88 113 LYS A C 1
ATOM 882 O O . LYS A 1 113 ? 15.191 -5.865 1.326 1.00 87.88 113 LYS A O 1
ATOM 887 N N . SER A 1 114 ? 17.259 -5.330 2.011 1.00 86.81 114 SER A N 1
ATOM 888 C CA . SER A 1 114 ? 16.950 -5.289 3.448 1.00 86.81 114 SER A CA 1
ATOM 889 C C . SER A 1 114 ? 16.137 -4.062 3.859 1.00 86.81 114 SER A C 1
ATOM 891 O O . SER A 1 114 ? 15.537 -4.059 4.926 1.00 86.81 114 SER A O 1
ATOM 893 N N . LYS A 1 115 ? 16.115 -3.018 3.029 1.00 93.25 115 LYS A N 1
ATOM 894 C CA . LYS A 1 115 ? 15.331 -1.802 3.234 1.00 93.25 115 LYS A CA 1
ATOM 8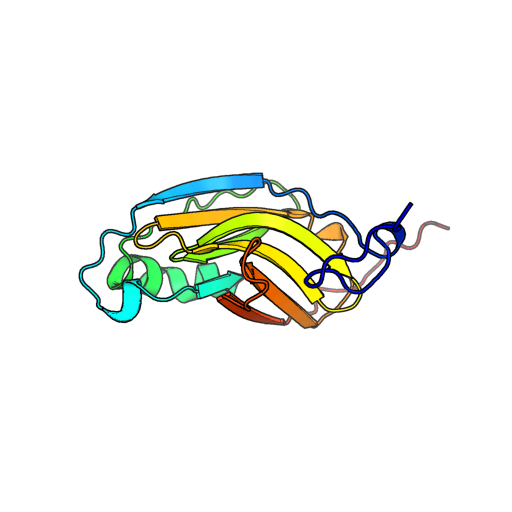95 C C . LYS A 1 115 ? 14.433 -1.590 2.027 1.00 93.25 115 LYS A C 1
ATOM 897 O O . LYS A 1 115 ? 14.916 -1.669 0.898 1.00 93.25 115 LYS A O 1
ATOM 902 N N . LEU A 1 116 ? 13.163 -1.301 2.271 1.00 95.06 116 LEU A N 1
ATOM 903 C CA . LEU A 1 116 ? 12.174 -1.011 1.241 1.00 95.06 116 LEU A CA 1
ATOM 904 C C . LEU A 1 116 ? 11.435 0.282 1.579 1.00 95.06 116 LEU A C 1
ATOM 906 O O . LEU A 1 116 ? 11.098 0.535 2.736 1.00 95.06 116 LEU A O 1
ATOM 910 N N . PHE A 1 117 ? 11.178 1.084 0.555 1.00 96.75 117 PHE A N 1
ATOM 911 C CA . PHE A 1 117 ? 10.320 2.256 0.615 1.00 96.75 117 PHE A CA 1
ATOM 912 C C . PHE A 1 117 ? 9.031 1.953 -0.131 1.00 96.75 117 PHE A C 1
ATOM 914 O O . PHE A 1 117 ? 9.062 1.499 -1.270 1.00 96.75 117 PHE A O 1
ATOM 921 N N . PHE A 1 118 ? 7.906 2.211 0.507 1.00 97.50 118 PHE A N 1
ATOM 922 C CA . PHE A 1 118 ? 6.583 2.080 -0.076 1.00 97.50 118 PHE A CA 1
ATOM 923 C C . PHE A 1 118 ? 6.024 3.476 -0.257 1.00 97.50 118 PHE A C 1
ATOM 925 O O . PHE A 1 118 ? 5.987 4.246 0.700 1.00 97.50 118 PHE A O 1
ATOM 932 N N . GLU A 1 119 ? 5.615 3.810 -1.471 1.00 97.25 119 GLU A N 1
ATOM 933 C CA . GLU A 1 119 ? 5.111 5.139 -1.808 1.00 97.25 119 GLU A CA 1
ATOM 934 C C . GLU A 1 119 ? 3.830 4.981 -2.609 1.00 97.25 119 GLU A C 1
ATOM 936 O O . GLU A 1 119 ? 3.814 4.263 -3.606 1.00 97.25 119 GLU A O 1
ATOM 941 N N . VAL A 1 120 ? 2.754 5.630 -2.171 1.00 97.31 120 VAL A N 1
ATOM 942 C CA . VAL A 1 120 ? 1.485 5.665 -2.901 1.00 97.31 120 VAL A CA 1
ATOM 943 C C . VAL A 1 120 ? 1.290 7.057 -3.454 1.00 97.31 120 VAL A C 1
ATOM 945 O O . VAL A 1 120 ? 1.262 8.027 -2.699 1.00 97.31 120 VAL A O 1
ATOM 948 N N . TYR A 1 121 ? 1.113 7.137 -4.764 1.00 96.00 121 TYR A N 1
ATOM 949 C CA . TYR A 1 121 ? 0.764 8.361 -5.463 1.00 96.00 121 TYR A CA 1
ATOM 950 C C . TYR A 1 121 ? -0.700 8.338 -5.876 1.00 96.00 121 TYR A C 1
ATOM 952 O O . TYR A 1 121 ? -1.238 7.296 -6.264 1.00 96.00 121 TYR A O 1
ATOM 960 N N . ASP A 1 122 ? -1.319 9.510 -5.827 1.00 93.12 122 ASP A N 1
ATOM 961 C CA . ASP A 1 122 ? -2.590 9.740 -6.488 1.00 93.12 122 ASP A CA 1
ATOM 962 C C . ASP A 1 122 ? -2.392 9.618 -8.002 1.00 93.12 122 ASP A C 1
ATOM 964 O O . ASP A 1 122 ? -1.498 10.252 -8.577 1.00 93.12 122 ASP A O 1
ATOM 968 N N . GLN A 1 123 ? -3.186 8.756 -8.635 1.00 77.69 123 GLN A N 1
ATOM 969 C CA . GLN A 1 123 ? -3.051 8.450 -10.058 1.00 77.69 123 GLN A CA 1
ATOM 970 C C . GLN A 1 123 ? -3.302 9.679 -10.949 1.00 77.69 123 GLN A C 1
ATOM 972 O O . GLN A 1 123 ? -2.684 9.783 -12.011 1.00 77.69 123 GLN A O 1
ATOM 977 N N . ASP A 1 124 ? -4.158 10.602 -10.508 1.00 79.75 124 ASP A N 1
ATOM 978 C CA . ASP A 1 124 ? -4.612 11.745 -11.298 1.00 79.75 124 ASP A CA 1
ATOM 979 C C . ASP A 1 124 ? -3.777 12.996 -10.990 1.00 79.75 124 ASP A C 1
ATOM 981 O O . ASP A 1 124 ? -3.327 13.701 -11.897 1.00 79.75 124 ASP A O 1
ATOM 985 N N . ALA A 1 125 ? -3.510 13.252 -9.707 1.00 76.62 125 ALA A N 1
ATOM 986 C CA . ALA A 1 125 ? -2.816 14.456 -9.256 1.00 76.62 125 ALA A CA 1
ATOM 987 C C . ALA A 1 125 ? -1.286 14.311 -9.193 1.00 76.62 125 ALA A C 1
ATOM 989 O O . ALA A 1 125 ? -0.578 15.314 -9.086 1.00 76.62 125 ALA A O 1
ATOM 990 N N . VAL A 1 126 ? -0.750 13.082 -9.262 1.00 84.75 126 VAL A N 1
ATOM 991 C CA . VAL A 1 126 ? 0.691 12.798 -9.087 1.00 84.75 126 VAL A CA 1
ATOM 992 C C . VAL A 1 126 ? 1.206 13.309 -7.729 1.00 84.75 126 VAL A C 1
ATOM 994 O O . VAL A 1 126 ? 2.377 13.639 -7.544 1.00 84.75 126 VAL A O 1
ATOM 997 N N . THR A 1 127 ? 0.316 13.388 -6.744 1.00 90.81 127 THR A N 1
ATOM 998 C CA . THR A 1 127 ? 0.638 13.789 -5.376 1.00 90.81 127 THR A CA 1
ATOM 999 C C . THR A 1 127 ? 0.947 12.556 -4.546 1.00 90.81 127 THR A C 1
ATOM 1001 O O . THR A 1 127 ? 0.216 11.569 -4.608 1.00 90.81 127 THR A O 1
ATOM 1004 N N . LEU A 1 128 ? 2.011 12.603 -3.745 1.00 94.56 128 LEU A N 1
ATOM 1005 C CA . LEU A 1 128 ? 2.301 11.545 -2.780 1.00 94.56 128 LEU A CA 1
ATOM 1006 C C . LEU A 1 128 ? 1.212 11.544 -1.696 1.00 94.56 128 LEU A C 1
ATOM 1008 O O . LEU A 1 128 ? 1.057 12.530 -0.981 1.00 94.56 128 LEU A O 1
ATOM 1012 N N . LEU A 1 129 ? 0.470 10.445 -1.581 1.00 95.56 129 LEU A N 1
ATOM 1013 C CA . LEU A 1 129 ? -0.601 10.276 -0.598 1.00 95.56 129 LEU A CA 1
ATOM 1014 C C . LEU A 1 129 ? -0.077 9.701 0.717 1.00 95.56 129 LEU A C 1
ATOM 1016 O O . LEU A 1 129 ? -0.450 10.164 1.788 1.00 95.56 129 LEU A O 1
ATOM 1020 N N . ALA A 1 130 ? 0.786 8.689 0.642 1.00 96.62 130 ALA A N 1
ATOM 1021 C CA . ALA A 1 130 ? 1.354 8.039 1.815 1.00 96.62 130 ALA A CA 1
ATOM 1022 C C . ALA A 1 130 ? 2.722 7.437 1.504 1.00 96.62 130 ALA A C 1
ATOM 1024 O O . ALA A 1 130 ? 3.009 7.043 0.370 1.00 96.62 130 ALA A O 1
ATOM 1025 N N . ARG A 1 131 ? 3.551 7.324 2.545 1.00 97.00 131 ARG A N 1
ATOM 1026 C CA . ARG A 1 131 ? 4.829 6.622 2.476 1.00 97.00 131 ARG A CA 1
ATOM 1027 C C . ARG A 1 131 ? 5.068 5.761 3.705 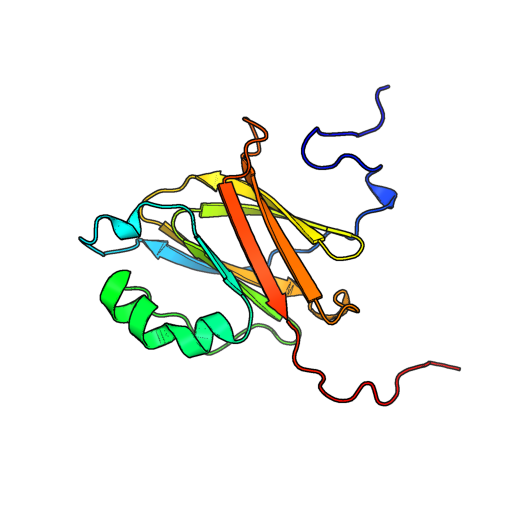1.00 97.00 131 ARG A C 1
ATOM 1029 O O . ARG A 1 131 ? 4.679 6.133 4.807 1.00 97.00 131 ARG A O 1
ATOM 1036 N N . TYR A 1 132 ? 5.780 4.661 3.512 1.00 97.12 132 TYR A N 1
ATOM 1037 C CA . TYR A 1 132 ? 6.226 3.785 4.587 1.00 97.12 132 TYR A CA 1
ATOM 1038 C C . TYR A 1 132 ? 7.649 3.297 4.326 1.00 97.12 132 TYR A C 1
ATOM 1040 O O . TYR A 1 132 ? 8.039 3.091 3.178 1.00 97.12 132 TYR A O 1
ATOM 1048 N N . SER A 1 133 ? 8.444 3.128 5.380 1.00 95.38 133 SER A N 1
ATOM 1049 C CA . SER A 1 133 ? 9.782 2.536 5.286 1.00 95.38 133 SER A CA 1
ATOM 1050 C C . SER A 1 133 ? 9.802 1.252 6.091 1.00 95.38 133 SER A C 1
ATOM 1052 O O . SER A 1 133 ? 9.487 1.273 7.274 1.00 95.38 133 SER A O 1
ATOM 1054 N N . PHE A 1 134 ? 10.202 0.156 5.459 1.00 92.62 134 PHE A N 1
ATOM 1055 C CA . PHE A 1 134 ? 10.279 -1.149 6.100 1.00 92.62 134 PHE A CA 1
ATOM 1056 C C . PHE A 1 134 ? 11.704 -1.681 6.059 1.00 92.62 134 PHE A C 1
ATOM 1058 O O . PHE A 1 134 ? 12.399 -1.573 5.043 1.00 92.62 134 PHE A O 1
ATOM 1065 N N . PHE A 1 135 ? 12.116 -2.300 7.159 1.00 90.31 135 PHE A N 1
ATOM 1066 C CA . PHE A 1 135 ? 13.365 -3.036 7.245 1.00 90.31 135 PHE A CA 1
ATOM 1067 C C . PHE A 1 135 ? 13.033 -4.519 7.333 1.00 90.31 135 PHE A C 1
ATOM 1069 O O . PHE A 1 135 ? 12.448 -4.974 8.312 1.00 90.31 135 PHE A O 1
ATOM 1076 N N . MET A 1 136 ? 13.398 -5.276 6.299 1.00 81.25 136 MET A N 1
ATOM 1077 C CA . MET A 1 136 ? 13.276 -6.724 6.349 1.00 81.25 136 MET A CA 1
ATOM 1078 C C . MET A 1 136 ? 14.233 -7.272 7.412 1.00 81.25 136 MET A C 1
ATOM 1080 O O . MET A 1 136 ? 15.434 -6.975 7.348 1.00 81.25 136 MET A O 1
ATOM 1084 N N . PRO A 1 137 ? 13.739 -8.097 8.355 1.00 71.94 137 PRO A N 1
ATOM 1085 C CA . PRO A 1 137 ? 14.606 -8.865 9.231 1.00 71.94 137 PRO A CA 1
ATOM 1086 C C . PRO A 1 137 ? 15.573 -9.680 8.373 1.00 71.94 137 PRO A C 1
ATOM 1088 O O . PRO A 1 137 ? 15.168 -10.285 7.378 1.00 71.94 137 PRO A O 1
ATOM 1091 N N . GLN A 1 138 ? 16.854 -9.699 8.733 1.00 58.84 138 GLN A N 1
ATOM 1092 C CA . GLN A 1 138 ? 17.823 -10.550 8.052 1.00 58.84 138 GLN A CA 1
ATOM 1093 C C . GLN A 1 138 ? 17.579 -12.013 8.450 1.00 58.84 138 GLN A C 1
ATOM 1095 O O . GLN A 1 138 ? 18.278 -12.549 9.300 1.00 58.84 138 GLN A O 1
ATOM 1100 N N . SER A 1 139 ? 16.578 -12.678 7.870 1.00 55.09 139 SER A N 1
ATOM 1101 C CA . SER A 1 139 ? 16.480 -14.135 7.972 1.00 55.09 139 SER A CA 1
ATOM 1102 C C . SER A 1 139 ? 17.384 -14.754 6.905 1.00 55.09 139 SER A C 1
ATOM 1104 O O . SER A 1 139 ? 17.116 -14.600 5.716 1.00 55.09 139 SER A O 1
ATOM 1106 N N . ASN A 1 140 ? 18.483 -15.373 7.350 1.00 40.75 140 ASN A N 1
ATOM 1107 C CA . ASN A 1 140 ? 19.445 -16.200 6.610 1.00 40.75 140 ASN A CA 1
ATOM 1108 C C . ASN A 1 140 ? 19.318 -16.192 5.076 1.00 40.75 140 ASN A C 1
ATOM 1110 O O . ASN A 1 140 ? 18.565 -16.964 4.487 1.00 40.75 140 ASN A O 1
ATOM 1114 N N . ARG A 1 141 ? 20.178 -15.396 4.427 1.00 46.53 141 ARG A N 1
ATOM 1115 C CA . ARG A 1 141 ? 20.581 -15.572 3.023 1.00 46.53 141 ARG A CA 1
ATOM 1116 C C . ARG A 1 141 ? 21.386 -16.871 2.858 1.00 46.53 141 ARG A C 1
ATOM 1118 O O . ARG A 1 141 ? 22.559 -16.826 2.503 1.00 46.53 141 ARG A O 1
ATOM 1125 N N . LEU A 1 142 ? 20.799 -18.023 3.161 1.00 44.59 142 LEU A N 1
ATOM 1126 C CA . LEU A 1 142 ? 21.411 -19.312 2.870 1.00 44.59 142 LEU A CA 1
ATOM 1127 C C . LEU A 1 142 ? 20.684 -19.951 1.693 1.00 44.59 142 LEU A C 1
ATOM 1129 O O . LEU A 1 142 ? 19.541 -20.376 1.799 1.00 44.59 142 LEU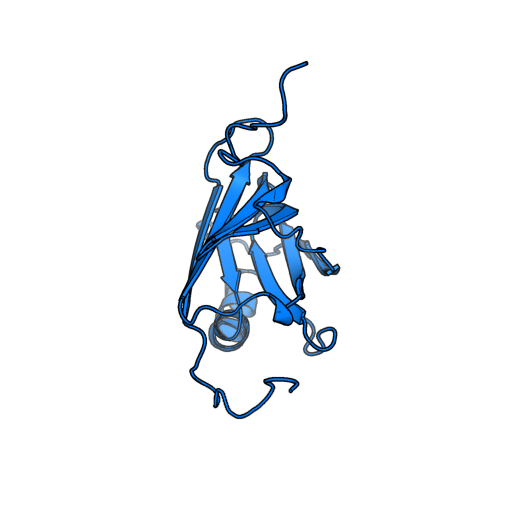 A O 1
ATOM 1133 N N . ASN A 1 143 ? 21.436 -20.004 0.594 1.00 43.59 143 ASN A N 1
ATOM 1134 C CA . ASN A 1 143 ? 21.350 -20.960 -0.499 1.00 43.59 143 ASN A CA 1
ATOM 1135 C C . ASN A 1 143 ? 20.075 -20.928 -1.337 1.00 43.59 143 ASN A C 1
ATOM 1137 O O . ASN A 1 143 ? 19.136 -21.659 -1.073 1.00 43.59 143 ASN A O 1
ATOM 1141 N N . ASN A 1 144 ? 20.116 -20.160 -2.426 1.00 38.88 144 ASN A N 1
ATOM 1142 C CA . ASN A 1 144 ? 19.599 -20.614 -3.718 1.00 38.88 144 ASN A CA 1
ATOM 1143 C C . ASN A 1 144 ? 20.297 -19.832 -4.839 1.00 38.88 144 ASN A C 1
ATOM 1145 O O . ASN A 1 144 ? 19.722 -18.955 -5.478 1.00 38.88 144 ASN A O 1
ATOM 1149 N N . HIS A 1 145 ? 21.577 -20.146 -5.052 1.00 35.31 145 HIS A N 1
ATOM 1150 C CA . HIS A 1 145 ? 22.171 -20.030 -6.380 1.00 35.31 145 HIS A CA 1
ATOM 1151 C C . HIS A 1 145 ? 21.923 -21.364 -7.094 1.00 35.31 145 HIS A C 1
ATOM 1153 O O . HIS A 1 145 ? 22.462 -22.374 -6.635 1.00 35.31 145 HIS A O 1
ATOM 1159 N N . PRO A 1 146 ? 21.130 -21.415 -8.177 1.00 42.97 146 PRO A N 1
ATOM 1160 C CA . PRO A 1 146 ? 21.225 -22.532 -9.098 1.00 42.97 146 PRO A CA 1
ATOM 1161 C C . PRO A 1 146 ? 22.578 -22.415 -9.814 1.00 42.97 146 PRO A C 1
ATOM 1163 O O . PRO A 1 146 ? 22.934 -21.339 -10.302 1.00 42.97 146 PRO A O 1
ATOM 1166 N N . ARG A 1 147 ? 23.356 -23.499 -9.770 1.00 41.22 147 ARG A N 1
ATOM 1167 C CA . ARG A 1 147 ? 24.485 -23.714 -10.681 1.00 41.22 147 ARG A CA 1
ATOM 1168 C C . ARG A 1 147 ? 23.969 -23.923 -12.096 1.00 41.22 147 ARG A C 1
ATOM 1170 O O . ARG A 1 147 ? 22.868 -24.506 -12.217 1.00 41.22 147 ARG A O 1
#

Radius of gyration: 16.05 Å; Cα contacts (8 Å, |Δi|>4): 294; chains: 1; bounding box: 40×38×49 Å

Secondary structure (DSSP, 8-state):
-----BTTB-S-GGGSEE---EEEEEEE-----GGGGS-EEEETHHHHHTHHHIIIII-----S---TTEEEEEEEEEEEEEEEEETTEEEEEEEEEEEEEEEEEEEGGG--SSEEEEEEEETTT--EEEEEEEE------------

Sequence (147 aa):
MSFGNSKVFPFPAVQYIPMGISTVCQGPIHSNSPKATTPILITGMDIKNGANVLAQEYGVTLPEYLPDGGFPILALNLNIRDARYRGFTMTMTGRFAPGNYHYFTVPQRYFYKSKLFFEVYDQDAVTLLARYSFFMPQSNRLNNHPR

Organism: Hydrogenispora ethanolica (NCBI:txid1082276)

pLDDT: mean 86.17, std 15.94, range [35.31, 97.94]

Nearest PDB structures (foldseek):
  3npd-assembly1_A  TM=2.878E-01  e=1.771E+00  Pseudomonas aeruginosa
  6nn4-assembly1_D  TM=4.488E-01  e=7.090E+00  Homo sapiens

Mean predicted aligned error: 6.9 Å

Foldseek 3Di:
DDQDDDVLRNDGPVQWDWWDKAFPDKDFFPAPDPVLFAKEKDWACRCVVCQVVCCPHGVDDDDPDDPPQWTKMKIGQWDWDTWIDHDQEIETETARRGRMMTIITTRNVVPPDQKHKYWYAHPPPRHTRYIDIDGHDPDDPDDDDDD

Solvent-accessible surface area (backbone atoms only — not comparable to full-atom values): 8458 Å² total; per-residue (Å²): 134,86,83,63,62,45,93,83,41,79,55,57,65,88,72,41,47,79,38,65,77,44,77,76,51,68,47,72,41,75,41,90,44,81,77,50,57,53,51,42,52,44,47,56,67,57,46,65,76,37,41,67,54,36,39,74,50,28,54,44,85,78,79,91,79,71,65,88,66,44,39,47,36,40,26,34,12,26,43,79,77,48,38,32,36,46,93,48,37,36,48,27,32,25,42,85,31,70,41,24,35,33,34,29,25,32,63,40,88,76,66,87,52,57,49,40,35,39,37,32,26,28,71,86,77,63,41,80,60,30,65,37,79,46,70,54,75,88,72,75,96,70,83,85,78,84,129